Protein AF-A0A2E8EB94-F1 (afdb_monomer_lite)

pLDDT: mean 75.52, std 16.25, range [40.72, 97.94]

Foldseek 3Di:
DVVVCVVVVVVVVVVVVVVVVCVVVLADPDPQAQDPFDADPVRDTSHDPPRPCNVVVVPD

Structure (mmCIF, N/CA/C/O backbone):
data_AF-A0A2E8EB94-F1
#
_entry.id   AF-A0A2E8EB94-F1
#
loop_
_atom_site.group_PDB
_atom_site.id
_atom_site.type_symbol
_atom_site.label_atom_id
_atom_site.label_alt_id
_atom_site.label_comp_id
_atom_site.label_asym_id
_atom_site.label_entity_id
_atom_site.label_seq_id
_atom_site.pdbx_PDB_ins_code
_atom_site.Cartn_x
_atom_site.Cartn_y
_atom_site.Cartn_z
_atom_site.occupancy
_atom_site.B_iso_or_equiv
_atom_site.auth_seq_id
_atom_site.auth_comp_id
_atom_site.auth_asym_id
_atom_site.auth_atom_id
_atom_site.pdbx_PDB_model_num
ATOM 1 N N . MET A 1 1 ? -10.360 -12.981 22.676 1.00 80.88 1 MET A N 1
ATOM 2 C CA . MET A 1 1 ? -11.005 -13.375 21.399 1.00 80.88 1 MET A CA 1
ATOM 3 C C . MET A 1 1 ? -11.630 -12.186 20.677 1.00 80.88 1 MET A C 1
ATOM 5 O O . MET A 1 1 ? -11.348 -12.007 19.505 1.00 80.88 1 MET A O 1
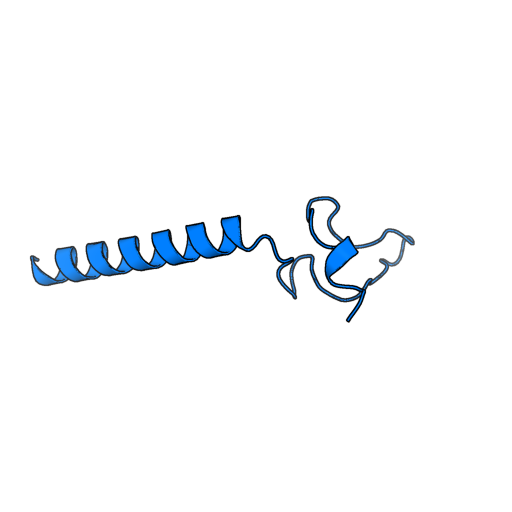ATOM 9 N N . THR A 1 2 ? -12.400 -11.333 21.355 1.00 93.12 2 THR A N 1
ATOM 10 C CA . THR A 1 2 ? -12.979 -10.096 20.788 1.00 93.12 2 THR A CA 1
ATOM 11 C C . THR A 1 2 ? -11.948 -9.176 20.136 1.00 93.12 2 THR A C 1
ATOM 13 O O . THR A 1 2 ? -12.124 -8.809 18.983 1.00 93.12 2 THR A O 1
ATOM 16 N N . LEU A 1 3 ? -10.838 -8.869 20.817 1.00 95.81 3 LEU A N 1
ATOM 17 C CA . LEU A 1 3 ? -9.770 -8.040 20.237 1.00 95.81 3 LEU A CA 1
ATOM 18 C C . LEU A 1 3 ? -9.177 -8.645 18.960 1.00 95.81 3 LEU A C 1
ATOM 20 O O . LEU A 1 3 ? -8.946 -7.922 18.003 1.00 95.81 3 LEU A O 1
ATOM 24 N N . PHE A 1 4 ? -8.990 -9.965 18.930 1.00 95.69 4 PHE A N 1
ATOM 25 C CA . PHE A 1 4 ? -8.463 -10.669 17.761 1.00 95.69 4 PHE A CA 1
ATOM 26 C C . PHE A 1 4 ? -9.399 -10.559 16.550 1.00 95.69 4 PHE A C 1
ATOM 28 O O . PHE A 1 4 ? -8.947 -10.296 15.443 1.00 95.69 4 PHE A O 1
ATOM 35 N N . LEU A 1 5 ? -10.709 -10.716 16.754 1.00 97.06 5 LEU A N 1
ATOM 36 C CA . LEU A 1 5 ? -11.686 -10.558 15.673 1.00 97.06 5 LEU A CA 1
ATOM 37 C C . LEU A 1 5 ? -11.757 -9.110 15.178 1.00 97.06 5 LEU A C 1
ATOM 39 O O . LEU A 1 5 ? -11.904 -8.875 13.982 1.00 97.06 5 LEU A O 1
ATOM 43 N N . LEU A 1 6 ? -11.618 -8.144 16.087 1.00 97.12 6 LEU A N 1
ATOM 44 C CA . LEU A 1 6 ? -11.666 -6.721 15.766 1.00 97.12 6 LEU A CA 1
ATOM 45 C C . LEU A 1 6 ? -10.430 -6.289 14.964 1.00 97.12 6 LEU A C 1
ATOM 47 O O . LEU A 1 6 ? -10.562 -5.590 13.961 1.00 97.12 6 LEU A O 1
ATOM 51 N N . THR A 1 7 ? -9.239 -6.763 15.341 1.00 96.94 7 THR A N 1
ATOM 52 C CA . THR A 1 7 ? -8.007 -6.498 14.585 1.00 96.94 7 THR A CA 1
ATOM 53 C C . THR A 1 7 ? -7.999 -7.211 13.236 1.00 96.94 7 THR A C 1
ATOM 55 O O . THR A 1 7 ? -7.656 -6.590 12.234 1.00 96.94 7 THR A O 1
ATOM 58 N N . LEU A 1 8 ? -8.425 -8.478 13.178 1.00 97.44 8 LEU A N 1
ATOM 59 C CA . LEU A 1 8 ? -8.514 -9.238 11.928 1.00 97.44 8 LEU A CA 1
ATOM 60 C C . LEU A 1 8 ? -9.514 -8.600 10.957 1.00 97.44 8 LEU A C 1
ATOM 62 O O . LEU A 1 8 ? -9.189 -8.396 9.789 1.00 97.44 8 LEU A O 1
ATOM 66 N N . GLY A 1 9 ? -10.702 -8.233 11.446 1.00 97.69 9 GLY A N 1
ATOM 67 C CA . GLY A 1 9 ? -11.714 -7.540 10.651 1.00 97.69 9 GLY A CA 1
ATOM 68 C C . GLY A 1 9 ? -11.223 -6.184 10.143 1.00 97.69 9 GLY A C 1
ATOM 69 O O . GLY A 1 9 ? -11.356 -5.887 8.959 1.00 97.69 9 GLY A O 1
ATOM 70 N N . GLY A 1 10 ? -10.582 -5.390 11.007 1.00 97.69 10 GLY A N 1
ATOM 71 C CA . GLY A 1 10 ? -9.991 -4.109 10.616 1.00 97.69 10 GLY A CA 1
ATOM 72 C C . GLY A 1 10 ? -8.921 -4.258 9.531 1.00 97.69 10 GLY A C 1
ATOM 73 O O . GLY A 1 10 ? -8.963 -3.557 8.521 1.00 97.69 10 GLY A O 1
ATOM 74 N N . MET A 1 11 ? -8.002 -5.214 9.691 1.00 97.69 11 MET A N 1
ATOM 75 C CA . MET A 1 11 ? -6.944 -5.499 8.715 1.00 97.69 11 MET A CA 1
ATOM 76 C C . MET A 1 11 ? -7.523 -5.915 7.355 1.00 97.69 11 MET A C 1
ATOM 78 O O . MET A 1 11 ? -7.078 -5.425 6.317 1.00 97.69 11 MET A O 1
ATOM 82 N N . ALA A 1 12 ? -8.543 -6.779 7.356 1.00 97.56 12 ALA A N 1
ATOM 83 C CA . ALA A 1 12 ? -9.205 -7.232 6.136 1.00 97.56 12 ALA A CA 1
ATOM 84 C C . ALA A 1 12 ? -9.858 -6.070 5.371 1.00 97.56 12 ALA A C 1
ATOM 86 O O . ALA A 1 12 ? -9.719 -5.983 4.151 1.00 97.56 12 ALA A O 1
ATOM 87 N N . ILE A 1 13 ? -10.512 -5.143 6.081 1.00 97.94 13 ILE A N 1
ATOM 88 C CA . ILE A 1 13 ? -11.115 -3.946 5.477 1.00 97.94 13 ILE A CA 1
ATOM 89 C C . ILE A 1 13 ? -10.039 -3.062 4.837 1.00 97.94 13 ILE A C 1
ATOM 91 O O . ILE A 1 13 ? -10.192 -2.644 3.690 1.00 97.94 13 ILE A O 1
ATOM 95 N N . VAL A 1 14 ? -8.930 -2.810 5.540 1.00 97.31 14 VAL A N 1
ATOM 96 C CA . VAL A 1 14 ? -7.819 -2.008 5.002 1.00 97.31 14 VAL A CA 1
ATOM 97 C C . VAL A 1 14 ? -7.245 -2.647 3.736 1.00 97.31 14 VAL A C 1
ATOM 99 O O . VAL A 1 14 ? -7.054 -1.955 2.736 1.00 97.31 14 VAL A O 1
ATOM 102 N N . MET A 1 15 ? -7.021 -3.964 3.737 1.00 96.94 15 MET A N 1
ATOM 103 C CA . MET A 1 15 ? -6.535 -4.673 2.550 1.00 96.94 15 MET A CA 1
ATOM 104 C C . MET A 1 15 ? -7.517 -4.596 1.380 1.00 96.94 15 MET A C 1
ATOM 106 O O . MET A 1 15 ? -7.085 -4.384 0.248 1.00 96.94 15 MET A O 1
ATOM 110 N N . ALA A 1 16 ? -8.822 -4.705 1.636 1.00 96.88 16 ALA A N 1
ATOM 111 C CA . ALA A 1 16 ? -9.837 -4.569 0.596 1.00 96.88 16 ALA A CA 1
ATOM 112 C C . ALA A 1 16 ? -9.808 -3.170 -0.042 1.00 96.88 16 ALA A C 1
ATOM 114 O O . ALA A 1 16 ? -9.813 -3.057 -1.265 1.00 96.88 16 ALA A O 1
ATOM 115 N N . ILE A 1 17 ? -9.700 -2.110 0.766 1.00 96.56 17 ILE A N 1
ATOM 116 C CA . ILE A 1 17 ? -9.597 -0.729 0.268 1.00 96.56 17 ILE A CA 1
ATOM 117 C C . ILE A 1 17 ? -8.344 -0.557 -0.600 1.00 96.56 17 ILE A C 1
ATOM 119 O O . ILE A 1 17 ? -8.428 -0.011 -1.699 1.00 96.56 17 ILE A O 1
ATOM 123 N N . MET A 1 18 ? -7.194 -1.059 -0.141 1.00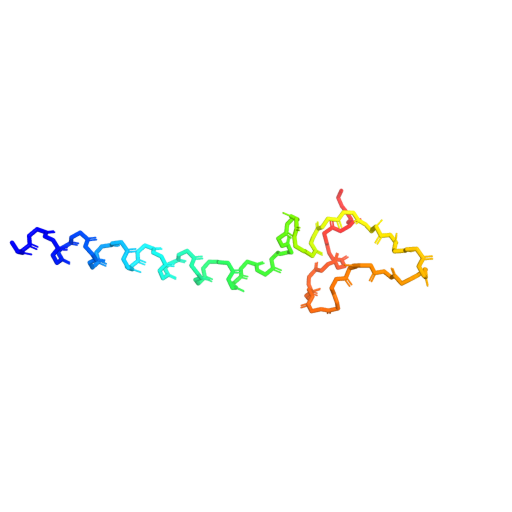 93.50 18 MET A N 1
ATOM 124 C CA . MET A 1 18 ? -5.942 -1.004 -0.904 1.00 93.50 18 MET A CA 1
ATOM 125 C C . MET A 1 18 ? -6.056 -1.755 -2.238 1.00 93.50 18 MET A C 1
ATOM 127 O O . MET A 1 18 ? -5.640 -1.235 -3.271 1.00 93.50 18 MET A O 1
ATOM 131 N N . ALA A 1 19 ? -6.662 -2.946 -2.236 1.00 91.31 19 ALA A N 1
ATOM 132 C CA . ALA A 1 19 ? -6.870 -3.744 -3.443 1.00 91.31 19 ALA A CA 1
ATOM 133 C C . ALA A 1 19 ? -7.765 -3.022 -4.462 1.00 91.31 19 ALA A C 1
ATOM 135 O O . ALA A 1 19 ? -7.419 -2.944 -5.640 1.00 91.31 19 ALA A O 1
ATOM 136 N N . VAL A 1 20 ? -8.877 -2.437 -4.008 1.00 93.19 20 VAL A N 1
ATOM 137 C CA . VAL A 1 20 ? -9.760 -1.622 -4.857 1.00 93.19 20 VAL A CA 1
ATOM 138 C C . VAL A 1 20 ? -8.998 -0.428 -5.431 1.00 93.19 20 VAL A C 1
ATOM 140 O O . VAL A 1 20 ? -9.083 -0.168 -6.628 1.00 93.19 20 VAL A O 1
ATOM 143 N N . GLY A 1 21 ? -8.200 0.255 -4.606 1.00 87.69 21 GLY A N 1
ATOM 144 C CA . GLY A 1 21 ? -7.354 1.365 -5.040 1.00 87.69 21 GLY A CA 1
ATOM 145 C C . GLY A 1 21 ? -6.402 0.973 -6.170 1.00 87.69 21 GLY A C 1
ATOM 146 O O . GLY A 1 21 ? -6.358 1.659 -7.184 1.00 87.69 21 GLY A O 1
ATOM 147 N N . VAL A 1 22 ? -5.704 -0.160 -6.047 1.00 83.81 22 VAL A N 1
ATOM 148 C CA . VAL A 1 22 ? -4.790 -0.673 -7.086 1.00 83.81 22 VAL A CA 1
ATOM 149 C C . VAL A 1 22 ? -5.527 -0.998 -8.390 1.00 83.81 22 VAL A C 1
ATOM 151 O O . VAL A 1 22 ? -5.035 -0.672 -9.469 1.00 83.81 22 VAL A O 1
ATOM 154 N N . ILE A 1 23 ? -6.717 -1.601 -8.306 1.00 84.25 23 ILE A N 1
ATOM 155 C CA . ILE A 1 23 ? -7.524 -1.944 -9.488 1.00 84.25 23 ILE A CA 1
ATOM 156 C C . ILE A 1 23 ? -7.986 -0.680 -10.230 1.00 84.25 23 ILE A C 1
ATOM 158 O O . ILE A 1 23 ? -7.939 -0.641 -11.458 1.00 84.25 23 ILE A O 1
ATOM 162 N N . LEU A 1 24 ? -8.415 0.357 -9.502 1.00 84.38 24 LEU A N 1
ATOM 163 C CA . LEU A 1 24 ? -8.879 1.621 -10.091 1.00 84.38 24 LEU A CA 1
ATOM 164 C C . LEU A 1 24 ? -7.734 2.473 -10.648 1.00 84.38 24 LEU A C 1
ATOM 166 O O . LEU A 1 24 ? -7.877 3.120 -11.687 1.00 84.38 24 LEU A O 1
ATOM 170 N N . ASP A 1 25 ? -6.603 2.481 -9.949 1.00 81.31 25 ASP A N 1
ATOM 171 C CA . ASP A 1 25 ? -5.411 3.229 -10.323 1.00 81.31 25 ASP A CA 1
ATOM 172 C C . ASP A 1 25 ? -4.847 2.738 -11.662 1.00 81.31 25 ASP A C 1
ATOM 174 O O . ASP A 1 25 ? -4.475 3.545 -12.521 1.00 81.31 25 ASP A O 1
ATOM 178 N N . GLY A 1 26 ? -4.857 1.418 -11.879 1.00 73.25 26 GLY A N 1
ATOM 179 C CA . GLY A 1 26 ? -4.519 0.801 -13.160 1.00 73.25 26 GLY A CA 1
ATOM 180 C C . GLY A 1 26 ? -3.113 1.133 -13.669 1.00 73.25 26 GLY A C 1
ATOM 181 O O . GLY A 1 26 ? -2.830 0.869 -14.839 1.00 73.25 26 GLY A O 1
ATOM 182 N N . ARG A 1 27 ? -2.249 1.737 -12.837 1.00 72.25 27 ARG A N 1
ATOM 183 C CA . ARG A 1 27 ? -0.842 1.981 -13.160 1.00 72.25 27 ARG A CA 1
ATOM 184 C C . ARG A 1 27 ? -0.104 0.658 -13.202 1.00 72.25 27 ARG A C 1
ATOM 186 O O . ARG A 1 27 ? -0.387 -0.267 -12.435 1.00 72.25 27 ARG A O 1
ATOM 193 N N . CYS A 1 28 ? 0.884 0.580 -14.076 1.00 72.12 28 CYS A N 1
ATOM 194 C CA . CYS A 1 28 ? 1.730 -0.588 -14.150 1.00 72.12 28 CYS A CA 1
ATOM 195 C C . CYS A 1 28 ? 2.671 -0.621 -12.941 1.00 72.12 28 CYS A C 1
ATOM 197 O O . CYS A 1 28 ? 3.459 0.294 -12.712 1.00 72.12 28 CYS A O 1
ATOM 199 N N . LEU A 1 29 ? 2.614 -1.699 -12.152 1.00 71.88 29 LEU A N 1
ATOM 200 C CA . LEU A 1 29 ? 3.515 -1.887 -11.014 1.00 71.88 29 LEU A CA 1
ATOM 201 C C . LEU A 1 29 ? 4.968 -1.949 -11.516 1.00 71.88 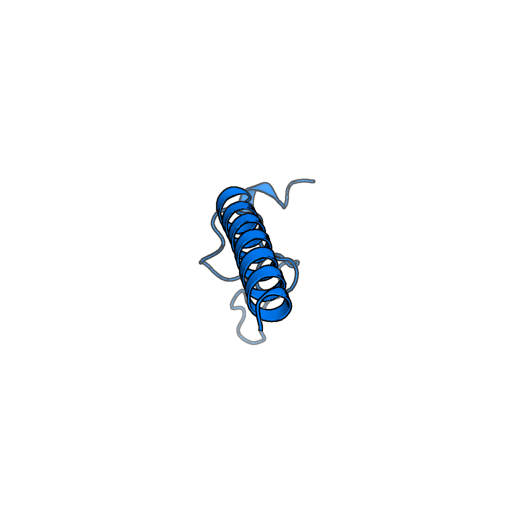29 LEU A C 1
ATOM 203 O O . LEU A 1 29 ? 5.364 -2.882 -12.233 1.00 71.88 29 LEU A O 1
ATOM 207 N N . ARG A 1 30 ? 5.765 -0.943 -11.136 1.00 62.94 30 ARG A N 1
ATOM 208 C CA . ARG A 1 30 ? 7.215 -0.900 -11.366 1.00 62.94 30 ARG A CA 1
ATOM 209 C C . ARG A 1 30 ? 7.853 -2.106 -10.671 1.00 62.94 30 ARG A C 1
ATOM 211 O O . ARG A 1 30 ? 7.811 -2.205 -9.452 1.00 62.94 30 ARG A O 1
ATOM 218 N N . GLY A 1 31 ? 8.389 -3.035 -11.462 1.00 63.06 31 GLY A N 1
ATOM 219 C CA . GLY A 1 31 ? 9.029 -4.268 -10.985 1.00 63.06 31 GLY A CA 1
ATOM 220 C C . GLY A 1 31 ? 8.397 -5.569 -11.492 1.00 63.06 31 GLY A C 1
ATOM 221 O O . GLY A 1 31 ? 9.109 -6.557 -11.600 1.00 63.06 31 GLY A O 1
ATOM 222 N N . SER A 1 32 ? 7.108 -5.572 -11.861 1.00 64.44 32 SER A N 1
ATOM 223 C CA . SER A 1 32 ? 6.467 -6.736 -12.503 1.00 64.44 32 SER A CA 1
ATOM 224 C C . SER A 1 32 ? 6.247 -6.513 -14.001 1.00 64.44 32 SER A C 1
ATOM 226 O O . SER A 1 32 ? 6.651 -7.352 -14.795 1.00 64.44 32 SER A O 1
ATOM 228 N N . CYS A 1 33 ? 5.671 -5.368 -14.394 1.00 66.88 33 CYS A N 1
ATOM 229 C CA . CYS A 1 33 ? 5.377 -5.057 -15.804 1.00 66.88 33 CYS A CA 1
ATOM 230 C C . CYS A 1 33 ? 5.516 -3.560 -16.172 1.00 66.88 33 CYS A C 1
ATOM 232 O O . CYS A 1 33 ? 5.353 -3.208 -17.338 1.00 66.88 33 CYS A O 1
ATOM 234 N N . GLY A 1 34 ? 5.775 -2.667 -15.204 1.00 65.38 34 GLY A N 1
ATOM 235 C CA . GLY A 1 34 ? 5.856 -1.203 -15.393 1.00 65.38 34 GLY A CA 1
ATOM 236 C C . GLY A 1 34 ? 7.269 -0.611 -15.361 1.00 65.38 34 GLY A C 1
ATOM 237 O O . GLY A 1 34 ? 7.428 0.572 -15.075 1.00 65.38 34 GLY A O 1
ATOM 238 N N . GLY A 1 35 ? 8.300 -1.438 -15.543 1.00 65.69 35 GLY A N 1
ATOM 239 C CA . GLY A 1 35 ? 9.693 -0.990 -15.649 1.00 65.69 35 GLY A CA 1
ATOM 240 C C . GLY A 1 35 ? 10.068 -0.552 -17.073 1.00 65.69 35 GLY A C 1
ATOM 241 O O . GLY A 1 35 ? 9.265 -0.750 -17.989 1.00 65.69 35 GLY A O 1
ATOM 242 N N . PRO A 1 36 ? 11.271 0.023 -17.265 1.00 68.25 36 PRO A N 1
ATOM 243 C CA . PRO A 1 36 ? 11.792 0.330 -18.598 1.00 68.25 36 PRO A CA 1
ATOM 244 C C . PRO A 1 36 ? 11.728 -0.903 -19.509 1.00 68.25 36 PRO A C 1
ATOM 246 O O . PRO A 1 36 ? 11.780 -2.034 -19.023 1.00 68.25 36 PRO A O 1
ATOM 249 N N . ASP A 1 37 ? 11.577 -0.686 -20.816 1.00 70.25 37 ASP A N 1
ATOM 250 C CA . ASP A 1 37 ? 11.634 -1.767 -21.801 1.00 70.25 37 ASP A CA 1
ATOM 251 C C . ASP A 1 37 ? 12.986 -2.477 -21.697 1.00 70.25 37 ASP A C 1
ATOM 253 O O . ASP A 1 37 ? 14.031 -1.926 -22.038 1.00 70.25 37 ASP A O 1
ATOM 257 N N . VAL A 1 38 ? 12.949 -3.690 -21.147 1.00 67.00 38 VAL A N 1
ATOM 258 C CA . VAL A 1 38 ? 14.077 -4.612 -21.105 1.00 67.00 38 VAL A CA 1
ATOM 259 C C . VAL A 1 38 ? 13.770 -5.731 -22.087 1.00 67.00 38 VAL A C 1
ATOM 261 O O . VAL A 1 38 ? 12.738 -6.399 -21.991 1.00 67.00 38 VAL A O 1
ATOM 264 N N . THR A 1 39 ? 14.642 -5.887 -23.071 1.00 67.25 39 THR A N 1
ATOM 265 C CA . THR A 1 39 ? 14.530 -6.926 -24.092 1.00 67.25 39 THR A CA 1
ATOM 266 C C . THR A 1 39 ? 15.234 -8.182 -23.595 1.00 67.25 39 THR A C 1
ATOM 268 O O . THR A 1 39 ? 16.331 -8.105 -23.034 1.00 67.25 39 THR A O 1
ATOM 271 N N . GLY A 1 40 ? 14.584 -9.333 -23.751 1.00 66.88 40 GLY A N 1
ATOM 272 C CA . GLY A 1 40 ? 15.190 -10.625 -23.461 1.00 66.88 40 GLY A CA 1
ATOM 273 C C . GLY A 1 40 ? 16.260 -11.004 -24.493 1.00 66.88 40 GLY A C 1
ATOM 274 O O . GLY A 1 40 ? 16.358 -10.382 -25.548 1.00 66.88 40 GLY A O 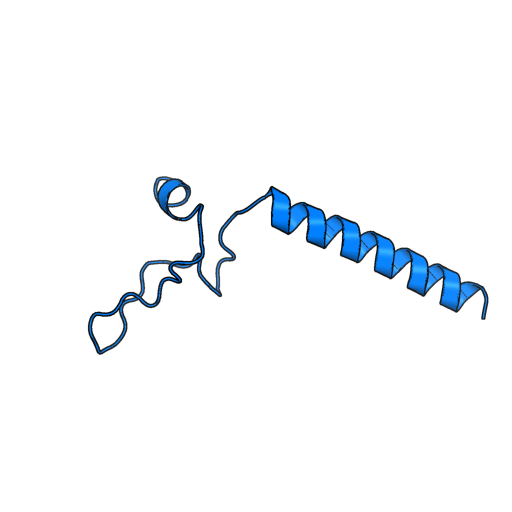1
ATOM 275 N N . PRO A 1 41 ? 17.067 -12.037 -24.213 1.00 64.69 41 PRO A N 1
ATOM 276 C CA . PRO A 1 41 ? 18.097 -12.536 -25.131 1.00 64.69 41 PRO A CA 1
ATOM 277 C C . PRO A 1 41 ? 17.567 -13.009 -26.500 1.00 64.69 41 PRO A C 1
ATOM 279 O O . PRO A 1 41 ? 18.361 -13.132 -27.428 1.00 64.69 41 PRO A O 1
ATOM 282 N N . ASP A 1 42 ? 16.255 -13.221 -26.636 1.00 70.06 42 ASP A N 1
ATOM 283 C CA . ASP A 1 42 ? 15.577 -13.649 -27.868 1.00 70.06 42 ASP A CA 1
ATOM 284 C C . ASP A 1 42 ? 14.890 -12.492 -28.635 1.00 70.06 42 ASP A C 1
ATOM 286 O O . ASP A 1 42 ? 14.048 -12.732 -29.491 1.00 70.06 42 ASP A O 1
ATOM 290 N N . ASP A 1 43 ? 15.224 -11.230 -28.329 1.00 61.16 43 ASP A N 1
ATOM 291 C CA . ASP A 1 43 ? 14.588 -10.007 -28.874 1.00 61.16 43 ASP A CA 1
ATOM 292 C C . ASP A 1 43 ? 13.097 -9.823 -28.496 1.00 61.16 43 ASP A C 1
ATOM 294 O O . ASP A 1 43 ? 12.463 -8.832 -28.853 1.00 61.16 43 ASP A O 1
ATOM 298 N N . ASP A 1 44 ? 12.537 -10.724 -27.684 1.00 60.88 44 ASP A N 1
ATOM 299 C CA . ASP A 1 44 ? 11.201 -10.570 -27.115 1.00 60.88 44 ASP A CA 1
ATOM 300 C C . ASP A 1 44 ? 11.192 -9.520 -25.994 1.00 60.88 44 ASP A C 1
ATOM 302 O O . ASP A 1 44 ? 12.011 -9.531 -25.064 1.00 60.88 44 ASP A O 1
ATOM 306 N N . SER A 1 45 ? 10.220 -8.606 -26.050 1.00 63.12 45 SER A N 1
ATOM 307 C CA . SER A 1 45 ? 9.994 -7.659 -24.959 1.00 63.12 45 SER A CA 1
ATOM 308 C C . SER A 1 45 ? 9.484 -8.415 -23.732 1.00 63.12 45 SER A C 1
ATOM 310 O O . SER A 1 45 ? 8.406 -9.008 -23.748 1.00 63.12 45 SER A O 1
ATOM 312 N N . LEU A 1 46 ? 10.230 -8.339 -22.627 1.00 62.00 46 LEU A N 1
ATOM 313 C CA . LEU A 1 46 ? 9.813 -8.873 -21.322 1.00 62.00 46 LEU A CA 1
ATOM 314 C C . LEU A 1 46 ? 8.703 -8.011 -20.684 1.00 62.00 46 LEU A C 1
ATOM 316 O O . LEU A 1 46 ? 8.288 -8.237 -19.545 1.00 62.00 46 LEU A O 1
ATOM 320 N N . ALA A 1 47 ? 8.222 -6.994 -21.401 1.00 60.81 47 ALA A N 1
ATOM 321 C CA . ALA A 1 47 ? 7.056 -6.218 -21.040 1.00 60.81 47 ALA A CA 1
ATOM 322 C C . ALA A 1 47 ? 5.781 -7.058 -21.168 1.00 60.81 47 ALA A C 1
ATOM 324 O O . ALA A 1 47 ? 5.383 -7.475 -22.252 1.00 60.81 47 ALA A O 1
ATOM 325 N N . CYS A 1 48 ? 5.072 -7.246 -20.058 1.00 60.19 48 CYS A N 1
ATOM 326 C CA . CYS A 1 48 ? 3.788 -7.938 -20.069 1.00 60.19 48 CYS A CA 1
ATOM 327 C C . CYS A 1 48 ? 2.775 -7.243 -21.000 1.00 60.19 48 CYS A C 1
ATOM 329 O O . CYS A 1 48 ? 2.450 -6.068 -20.802 1.00 60.19 48 CYS A O 1
ATOM 331 N N . ALA A 1 49 ? 2.170 -7.998 -21.924 1.00 58.41 49 ALA A N 1
ATOM 332 C CA . ALA A 1 49 ? 1.056 -7.541 -22.767 1.00 58.41 49 ALA A CA 1
ATOM 333 C C . ALA A 1 49 ? -0.204 -7.149 -21.962 1.00 58.41 49 ALA A C 1
ATOM 335 O O . ALA A 1 49 ? -1.057 -6.406 -22.439 1.00 58.41 49 ALA A O 1
ATOM 336 N N . THR A 1 50 ? -0.314 -7.637 -20.722 1.00 56.50 50 THR A N 1
ATOM 337 C CA . THR A 1 50 ? -1.463 -7.448 -19.823 1.00 56.50 50 THR A CA 1
ATOM 338 C C . THR A 1 50 ? -1.565 -6.049 -19.224 1.00 56.50 50 THR A C 1
ATOM 340 O O . THR A 1 50 ? -2.608 -5.727 -18.667 1.00 56.50 50 THR A O 1
ATOM 343 N N . CYS A 1 51 ? -0.533 -5.204 -19.313 1.00 62.78 51 CYS A N 1
ATOM 344 C CA . CYS A 1 51 ? -0.559 -3.905 -18.646 1.00 62.78 51 CYS A CA 1
ATOM 345 C C . CYS A 1 51 ? -1.247 -2.832 -19.517 1.00 62.78 51 CYS A C 1
ATOM 347 O O . CYS A 1 51 ? -0.607 -2.277 -20.416 1.00 62.78 51 CYS A O 1
ATOM 349 N N . PRO A 1 52 ? -2.533 -2.490 -19.279 1.00 63.97 52 PRO A N 1
ATOM 350 C CA . PRO A 1 52 ? -3.336 -1.736 -20.247 1.00 63.97 52 PRO A CA 1
ATOM 351 C C . PRO A 1 52 ? -2.912 -0.266 -20.354 1.00 63.97 52 PRO A C 1
ATOM 353 O O . PRO A 1 52 ? -3.209 0.399 -21.344 1.00 63.97 52 PRO A O 1
ATOM 356 N N . ARG A 1 53 ? -2.225 0.253 -19.325 1.00 62.19 53 ARG A N 1
ATOM 357 C CA . ARG A 1 53 ? -1.913 1.678 -19.145 1.00 62.19 53 ARG A CA 1
ATOM 358 C C . ARG A 1 53 ? -0.439 2.033 -19.431 1.00 62.19 53 ARG A C 1
ATOM 360 O O . ARG A 1 53 ? -0.032 3.174 -19.242 1.00 62.19 53 ARG A O 1
ATOM 367 N N . ARG A 1 54 ? 0.352 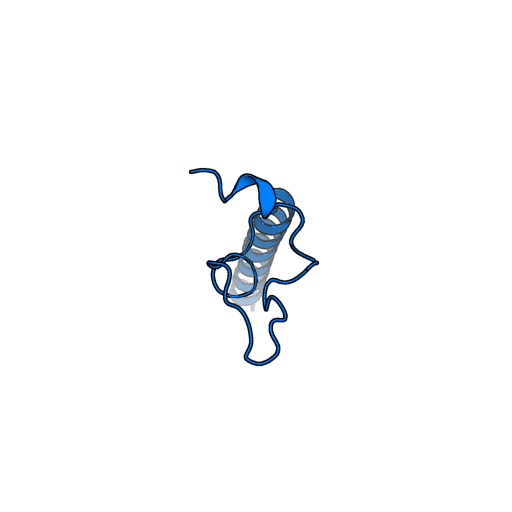1.097 -19.982 1.00 62.25 54 ARG A N 1
ATOM 368 C CA . ARG A 1 54 ? 1.790 1.293 -20.278 1.00 62.25 54 ARG A CA 1
ATOM 369 C C . ARG A 1 54 ? 2.071 2.449 -21.253 1.00 62.25 54 ARG A C 1
ATOM 371 O O . ARG A 1 54 ? 3.037 3.176 -21.061 1.00 62.25 54 ARG A O 1
ATOM 378 N N . ARG A 1 55 ? 1.215 2.668 -22.264 1.00 59.28 55 ARG A N 1
ATOM 379 C CA . ARG A 1 55 ? 1.415 3.724 -23.287 1.00 59.28 55 ARG A CA 1
ATOM 380 C C . ARG A 1 55 ? 1.285 5.159 -22.758 1.00 59.28 55 ARG A C 1
ATOM 382 O O . ARG A 1 55 ? 1.745 6.071 -23.429 1.00 59.28 55 ARG A O 1
ATOM 389 N N . SER A 1 56 ? 0.657 5.368 -21.598 1.00 58.59 56 SER A N 1
ATOM 390 C CA . SER A 1 56 ? 0.501 6.703 -20.994 1.00 58.59 56 SER A CA 1
ATOM 391 C C . SER A 1 56 ? 1.566 7.040 -19.948 1.00 58.59 56 SER A C 1
ATOM 393 O O . SER A 1 56 ? 1.689 8.198 -19.571 1.00 58.59 56 SER A O 1
ATOM 395 N N . GLU A 1 57 ? 2.326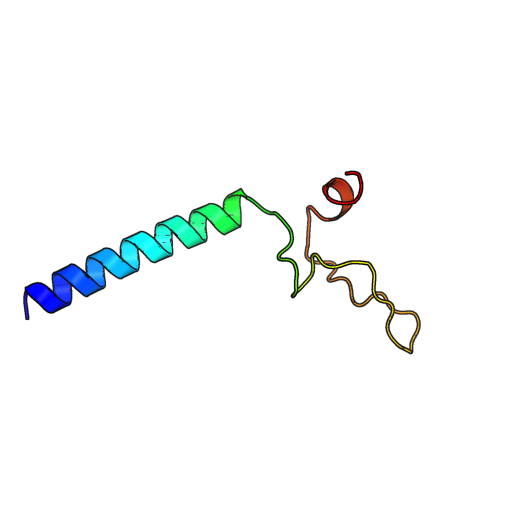 6.053 -19.461 1.00 58.59 57 GLU A N 1
ATOM 396 C CA . GLU A 1 57 ? 3.362 6.261 -18.433 1.00 58.59 57 GLU A CA 1
ATOM 397 C C . GLU A 1 57 ? 4.762 6.518 -19.027 1.00 58.59 57 GLU A C 1
ATOM 399 O O . GLU A 1 57 ? 5.667 6.899 -18.291 1.00 58.59 57 GLU A O 1
ATOM 404 N N . SER A 1 58 ? 4.953 6.349 -20.344 1.00 53.22 58 SER A N 1
ATOM 405 C CA . SER A 1 58 ? 6.229 6.585 -21.046 1.00 53.22 58 SER A CA 1
ATOM 406 C C . SER A 1 58 ? 6.406 8.013 -21.590 1.00 53.22 58 SER A C 1
ATOM 408 O O . SER A 1 58 ? 7.335 8.256 -22.356 1.00 53.22 58 SER A O 1
ATOM 410 N N . SER A 1 59 ? 5.500 8.942 -21.266 1.00 44.34 59 SER A N 1
ATOM 411 C CA . SER A 1 59 ? 5.494 10.324 -21.778 1.00 44.34 59 SER A CA 1
ATOM 412 C C . SER A 1 59 ? 5.709 11.402 -20.703 1.00 44.34 59 SER A C 1
ATOM 414 O O . SER A 1 59 ? 5.302 12.543 -20.915 1.00 44.34 59 SER A O 1
ATOM 416 N N . THR A 1 60 ? 6.342 11.052 -19.578 1.00 40.72 60 THR A N 1
ATOM 417 C CA . THR A 1 60 ? 6.857 11.997 -18.568 1.00 40.72 60 THR A CA 1
ATOM 418 C C . THR A 1 60 ? 8.315 11.693 -18.271 1.00 40.72 60 THR A C 1
ATOM 420 O O . THR A 1 60 ? 8.624 10.498 -18.057 1.00 40.72 60 THR A O 1
#

Secondary structure (DSSP, 8-state):
-HHHHHHHHHHHHHHHHHHHHHHHH----TTTTSSS--B-TTS-B-S-TT-TTHHHHS--

Radius of gyration: 17.78 Å; chains: 1; bounding box: 31×26×50 Å

Sequence (60 aa):
MTLFLLTLGGMAIVMAIMAVGVILDGRCLRGSCGGPDVTGPDDDSLACATCPRRRSESST